Protein AF-A0A957Y5U3-F1 (afdb_monomer)

Foldseek 3Di:
DDPVVVVVVVVVCVVPVVVDDDDPDDDAAWDWDCAPNDTDTWGKDWAWDWDDDPDIDTDQWTWIKTDRPPPDPDRDVVVPIDTDTGDRDDD

Nearest PDB structures (foldseek):
  3n6x-assembly1_A  TM=9.784E-01  e=3.745E-07  Methylobacillus flagellatus KT
  8cpz-assembly1_E  TM=3.715E-01  e=4.468E+00  Photorhabdus luminescens
  6rw9-assembly1_A  TM=3.561E-01  e=4.468E+00  Morganella morganii subsp. morganii

Radius of gyration: 17.59 Å; Cα contacts (8 Å, |Δi|>4): 124; chains: 1; bounding box: 40×32×53 Å

Structure (mmCIF, N/CA/C/O backbone):
data_AF-A0A957Y5U3-F1
#
_entry.id   AF-A0A957Y5U3-F1
#
loop_
_atom_site.group_PDB
_atom_site.id
_atom_site.type_symbol
_atom_site.label_atom_id
_atom_site.label_alt_id
_atom_site.label_comp_id
_atom_site.label_asym_id
_atom_site.label_entity_id
_atom_site.label_seq_id
_atom_site.pdbx_PDB_ins_code
_atom_site.Cartn_x
_atom_site.Cartn_y
_atom_site.Cartn_z
_atom_site.occupancy
_atom_site.B_iso_or_equiv
_atom_site.auth_seq_id
_atom_site.auth_comp_id
_atom_site.auth_asym_id
_atom_site.auth_atom_id
_atom_site.pdbx_PDB_model_num
ATOM 1 N N . SER A 1 1 ? 13.700 -0.177 -14.262 1.00 81.44 1 SER A N 1
ATOM 2 C CA . SER A 1 1 ? 13.174 -0.263 -15.634 1.00 81.44 1 SER A CA 1
ATOM 3 C C . SER A 1 1 ? 14.290 -0.012 -16.631 1.00 81.44 1 SER A C 1
ATOM 5 O O . SER A 1 1 ? 15.210 0.743 -16.319 1.00 81.44 1 SER A O 1
ATOM 7 N N . THR A 1 2 ? 14.222 -0.622 -17.811 1.00 95.31 2 THR A N 1
ATOM 8 C CA . THR A 1 2 ? 15.177 -0.420 -18.915 1.00 95.31 2 THR A CA 1
ATOM 9 C C . THR A 1 2 ? 14.849 0.842 -19.729 1.00 95.31 2 THR A C 1
ATOM 11 O O . THR A 1 2 ? 13.852 1.526 -19.482 1.00 95.31 2 THR A O 1
ATOM 14 N N . ALA A 1 3 ? 15.705 1.213 -20.689 1.00 96.38 3 ALA A N 1
ATOM 15 C CA . ALA A 1 3 ? 15.409 2.298 -21.632 1.00 96.38 3 ALA A CA 1
ATOM 16 C C . ALA A 1 3 ? 14.211 1.967 -22.534 1.00 96.38 3 ALA A C 1
ATOM 18 O O . ALA A 1 3 ? 13.306 2.785 -22.657 1.00 96.38 3 ALA A O 1
ATOM 19 N N . GLU A 1 4 ? 14.169 0.746 -23.059 1.00 97.12 4 GLU A N 1
ATOM 20 C CA . GLU A 1 4 ? 13.083 0.247 -23.904 1.00 97.12 4 GLU A CA 1
ATOM 21 C C . GLU A 1 4 ? 11.732 0.243 -23.172 1.00 97.12 4 GLU A C 1
ATOM 23 O O . GLU A 1 4 ? 10.731 0.727 -23.694 1.00 97.12 4 GLU A O 1
ATOM 28 N N . GLU A 1 5 ? 11.700 -0.218 -21.915 1.00 96.56 5 GLU A N 1
ATOM 29 C CA . GLU A 1 5 ? 10.478 -0.204 -21.103 1.00 96.56 5 GLU A CA 1
ATOM 30 C C . GLU A 1 5 ? 9.936 1.212 -20.891 1.00 96.56 5 GLU A C 1
ATOM 32 O O . GLU A 1 5 ? 8.720 1.409 -20.888 1.00 96.56 5 GLU A O 1
ATOM 37 N N . ARG A 1 6 ? 10.832 2.192 -20.710 1.00 96.56 6 ARG A N 1
ATOM 38 C CA . ARG A 1 6 ? 10.456 3.600 -20.535 1.00 96.56 6 ARG A CA 1
ATOM 39 C C . ARG A 1 6 ? 9.892 4.189 -21.820 1.00 96.56 6 ARG A C 1
ATOM 41 O O . ARG A 1 6 ? 8.885 4.885 -21.743 1.00 96.56 6 ARG A O 1
ATOM 48 N N . GLU A 1 7 ? 10.494 3.895 -22.969 1.00 97.75 7 GLU A N 1
ATOM 49 C CA . GLU A 1 7 ? 10.014 4.416 -24.252 1.00 97.75 7 GLU A CA 1
ATOM 50 C C . GLU A 1 7 ? 8.654 3.823 -24.625 1.00 97.75 7 GLU A C 1
ATOM 52 O O . GLU A 1 7 ? 7.699 4.559 -24.869 1.00 97.75 7 GLU A O 1
ATOM 57 N N . ARG A 1 8 ? 8.493 2.505 -24.479 1.00 97.75 8 ARG A N 1
ATOM 58 C CA . ARG A 1 8 ? 7.190 1.851 -24.657 1.00 97.75 8 ARG A CA 1
ATOM 59 C C . ARG A 1 8 ? 6.116 2.431 -23.730 1.00 97.75 8 ARG A C 1
ATOM 61 O O . ARG A 1 8 ? 4.945 2.518 -24.095 1.00 97.75 8 ARG A O 1
ATOM 68 N N . PHE A 1 9 ? 6.473 2.804 -22.498 1.00 97.19 9 PHE A N 1
ATOM 69 C CA . PHE A 1 9 ? 5.513 3.418 -21.578 1.00 97.19 9 PHE A CA 1
ATOM 70 C C . PHE A 1 9 ? 5.224 4.886 -21.926 1.00 97.19 9 PHE A C 1
ATOM 72 O O . PHE A 1 9 ? 4.083 5.321 -21.771 1.00 97.19 9 PHE A O 1
ATOM 79 N N . ARG A 1 10 ? 6.209 5.629 -22.453 1.00 97.62 10 ARG A N 1
ATOM 80 C CA . ARG A 1 10 ? 6.016 6.983 -22.995 1.00 97.62 10 ARG A CA 1
ATOM 81 C C . ARG A 1 10 ? 4.972 6.970 -24.106 1.00 97.62 10 ARG A C 1
ATOM 83 O O . ARG A 1 10 ? 4.032 7.757 -24.032 1.00 97.62 10 ARG A O 1
ATOM 90 N N . GLU A 1 11 ? 5.092 6.071 -25.080 1.00 98.19 11 GLU A N 1
ATOM 91 C CA . GLU A 1 11 ? 4.128 5.950 -26.185 1.00 98.19 11 GLU A CA 1
ATOM 92 C C . GLU A 1 11 ? 2.696 5.746 -25.669 1.00 98.19 11 GLU A C 1
ATOM 94 O O . GLU A 1 11 ? 1.761 6.407 -26.120 1.00 98.19 11 GLU A O 1
ATOM 99 N N . ARG A 1 12 ? 2.524 4.898 -24.646 1.00 97.94 12 ARG A N 1
ATOM 100 C CA . ARG A 1 12 ? 1.218 4.6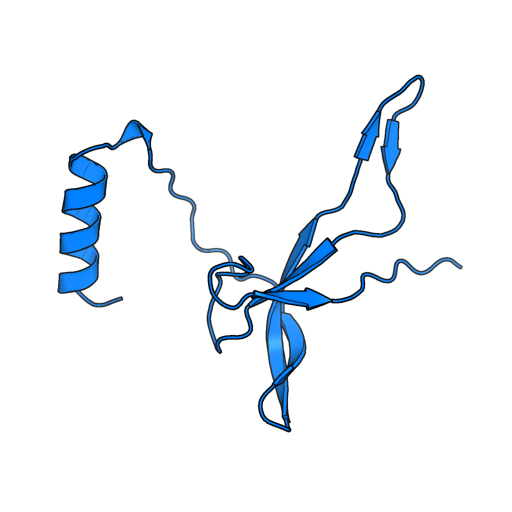58 -24.009 1.00 97.94 12 ARG A CA 1
ATOM 101 C C . ARG A 1 12 ? 0.653 5.896 -23.314 1.00 97.94 12 ARG A C 1
ATOM 103 O O . ARG A 1 12 ? -0.544 6.153 -23.433 1.00 97.94 12 ARG A O 1
ATOM 110 N N . ILE A 1 13 ? 1.495 6.657 -22.609 1.00 98.12 13 ILE A N 1
ATOM 111 C CA . ILE A 1 13 ? 1.084 7.924 -21.985 1.00 98.12 13 ILE A CA 1
ATOM 112 C C . ILE A 1 13 ? 0.648 8.913 -23.066 1.00 98.12 13 ILE A C 1
ATOM 114 O O . ILE A 1 13 ? -0.419 9.506 -22.946 1.00 98.12 13 ILE A O 1
ATOM 118 N N . MET A 1 14 ? 1.432 9.062 -24.136 1.00 98.06 14 MET A N 1
ATOM 119 C CA . MET A 1 14 ? 1.122 9.989 -25.229 1.00 98.06 14 MET A CA 1
ATOM 120 C C . MET A 1 14 ? -0.181 9.625 -25.951 1.00 98.06 14 MET A C 1
ATOM 122 O O . MET A 1 14 ? -0.928 10.520 -26.339 1.00 98.06 14 MET A O 1
ATOM 126 N N . ALA A 1 15 ? -0.484 8.331 -26.089 1.00 98.44 15 ALA A N 1
ATOM 127 C CA . ALA A 1 15 ? -1.709 7.861 -26.729 1.00 98.44 15 ALA A CA 1
ATOM 128 C C . ALA A 1 15 ? -2.989 8.184 -25.929 1.00 98.44 15 ALA A C 1
ATOM 130 O O . ALA A 1 15 ? -4.044 8.386 -26.529 1.00 98.44 15 ALA A O 1
ATOM 131 N N . ASN A 1 16 ? -2.932 8.234 -24.590 1.00 97.88 16 ASN A N 1
ATOM 132 C CA . ASN A 1 16 ? -4.088 8.584 -23.753 1.00 97.88 16 ASN A CA 1
ATOM 133 C C . ASN A 1 16 ? -3.675 9.263 -22.431 1.00 97.88 16 ASN A C 1
ATOM 135 O O . ASN A 1 16 ? -3.825 8.674 -21.357 1.00 97.88 16 ASN A O 1
ATOM 139 N N . PRO A 1 17 ? -3.178 10.511 -22.469 1.00 97.75 17 PRO A N 1
ATOM 140 C CA . PRO A 1 17 ? -2.517 11.135 -21.321 1.00 97.75 17 PRO A CA 1
ATOM 141 C C . PRO A 1 17 ? -3.452 11.360 -20.132 1.00 97.75 17 PRO A C 1
ATOM 143 O O . PRO A 1 17 ? -3.017 11.284 -18.987 1.00 97.75 17 PRO A O 1
ATOM 146 N N . ARG A 1 18 ? -4.752 11.571 -20.378 1.00 98.00 18 ARG A N 1
ATOM 147 C CA . ARG A 1 18 ? -5.753 11.773 -19.315 1.00 98.00 18 ARG A CA 1
ATOM 148 C C . ARG A 1 18 ? -5.973 10.537 -18.442 1.00 98.00 18 ARG A C 1
ATOM 150 O O . ARG A 1 18 ? -6.511 10.669 -17.3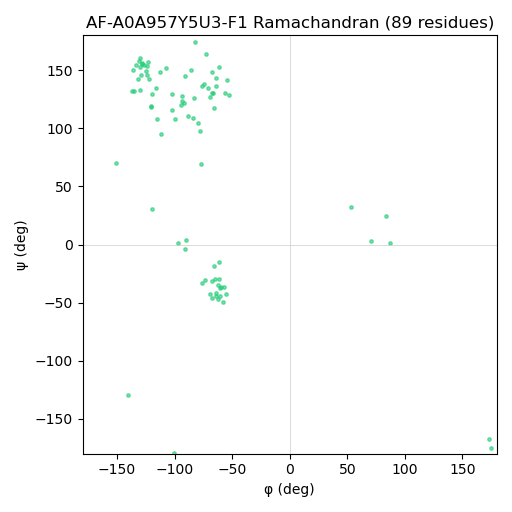49 1.00 98.00 18 ARG A O 1
ATOM 157 N N . ASN A 1 19 ? -5.570 9.357 -18.908 1.00 97.56 19 ASN A N 1
ATOM 158 C CA . ASN A 1 19 ? -5.718 8.104 -18.173 1.00 97.56 19 ASN A CA 1
ATOM 159 C C . ASN A 1 19 ? -4.511 7.779 -17.273 1.00 97.56 19 ASN A C 1
ATOM 161 O O . ASN A 1 19 ? -4.459 6.706 -16.673 1.00 97.56 19 ASN A O 1
ATOM 165 N N . TYR A 1 20 ? -3.522 8.673 -17.199 1.00 97.38 20 TYR A N 1
ATOM 166 C CA . TYR A 1 20 ? -2.309 8.473 -16.417 1.00 97.38 20 TYR A CA 1
ATOM 167 C C . TYR A 1 20 ? -2.124 9.590 -15.396 1.00 97.38 20 TYR A C 1
ATOM 169 O O . TYR A 1 20 ? -2.361 10.764 -15.667 1.00 97.38 20 TYR A O 1
ATOM 177 N N . ILE A 1 21 ? -1.634 9.204 -14.222 1.00 97.00 21 ILE A N 1
ATOM 178 C CA . ILE A 1 21 ? -1.126 10.111 -13.197 1.00 97.00 21 ILE A CA 1
ATOM 179 C C . ILE A 1 21 ? 0.289 9.677 -12.821 1.00 97.00 21 ILE A C 1
ATOM 181 O O . ILE A 1 21 ? 0.647 8.506 -12.964 1.00 97.00 21 ILE A O 1
ATOM 185 N N . ALA A 1 22 ? 1.090 10.617 -12.332 1.00 95.38 22 ALA A N 1
ATOM 186 C CA . ALA A 1 22 ? 2.425 10.347 -11.826 1.00 95.38 22 ALA A CA 1
ATOM 187 C C . ALA A 1 22 ? 2.588 10.968 -10.441 1.00 95.38 22 ALA A C 1
ATOM 189 O O . ALA A 1 22 ? 2.046 12.034 -10.150 1.00 95.38 22 ALA A O 1
ATOM 190 N N . GLN A 1 23 ? 3.352 10.289 -9.597 1.00 95.38 23 GLN A N 1
ATOM 191 C CA . GLN A 1 23 ? 3.759 10.760 -8.281 1.00 95.38 23 GLN A CA 1
ATOM 192 C C . GLN A 1 23 ? 5.246 10.437 -8.106 1.00 95.38 23 GLN A C 1
ATOM 194 O O . GLN A 1 23 ? 5.720 9.456 -8.691 1.00 95.38 23 GLN A O 1
ATOM 199 N N . PRO A 1 24 ? 5.999 11.234 -7.328 1.00 94.31 24 PRO A N 1
ATOM 200 C CA . PRO A 1 24 ? 7.349 10.860 -6.935 1.00 94.31 24 PRO A CA 1
ATOM 201 C C . PRO A 1 24 ? 7.350 9.485 -6.266 1.00 94.31 24 PRO A C 1
ATOM 203 O O . PRO A 1 24 ? 6.445 9.160 -5.497 1.00 94.31 24 PRO A O 1
ATOM 206 N N . THR A 1 25 ? 8.373 8.680 -6.540 1.00 91.81 25 THR A N 1
ATOM 207 C CA . THR A 1 25 ? 8.506 7.377 -5.890 1.00 91.81 25 THR A CA 1
ATOM 208 C C . THR A 1 25 ? 8.754 7.576 -4.400 1.00 91.81 25 THR A C 1
ATOM 210 O O . THR A 1 25 ? 9.777 8.134 -4.005 1.00 91.81 25 THR A O 1
ATOM 213 N N . LEU A 1 26 ? 7.828 7.097 -3.576 1.00 89.31 26 LEU A N 1
ATOM 214 C CA . LEU A 1 26 ? 7.974 7.075 -2.127 1.00 89.31 26 LEU A CA 1
ATOM 215 C C . LEU A 1 26 ? 8.610 5.756 -1.687 1.00 89.31 26 LEU A C 1
ATOM 217 O O . LEU A 1 26 ? 8.330 4.695 -2.247 1.00 89.31 26 LEU A O 1
ATOM 221 N N . GLN A 1 27 ? 9.438 5.816 -0.647 1.00 86.88 27 GLN A N 1
ATOM 222 C CA . GLN A 1 27 ? 9.875 4.614 0.052 1.00 86.88 27 GLN A CA 1
ATOM 223 C C . GLN A 1 27 ? 8.746 4.159 0.978 1.00 86.88 27 GLN A C 1
ATOM 225 O O . GLN A 1 27 ? 8.564 4.707 2.063 1.00 86.88 27 GLN A O 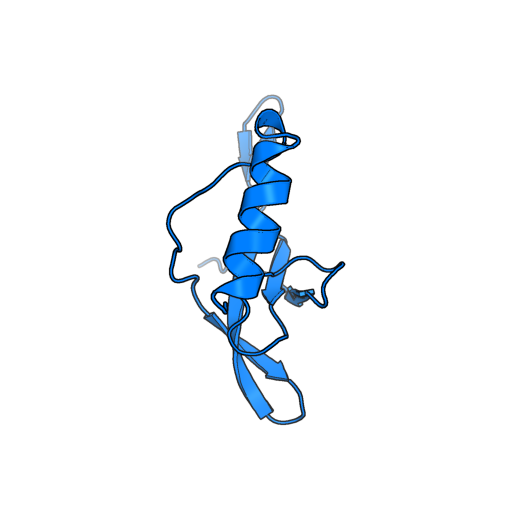1
ATOM 230 N N . LEU A 1 28 ? 7.953 3.186 0.526 1.00 89.56 28 LEU A N 1
ATOM 231 C CA . LEU A 1 28 ? 6.898 2.604 1.353 1.00 89.56 28 LEU A CA 1
ATOM 232 C C . LEU A 1 28 ? 7.507 1.886 2.559 1.00 89.56 28 LEU A C 1
ATOM 234 O O . LEU A 1 28 ? 8.541 1.223 2.437 1.00 89.56 28 LEU A O 1
ATOM 238 N N . SER A 1 29 ? 6.840 1.968 3.709 1.00 94.38 29 SER A N 1
ATOM 239 C CA . SER A 1 29 ? 7.222 1.184 4.880 1.00 94.38 29 SER A CA 1
ATOM 240 C C . SER A 1 29 ? 7.122 -0.316 4.584 1.00 94.38 29 SER A C 1
ATOM 242 O O . SER A 1 29 ? 6.352 -0.765 3.728 1.00 94.38 29 SER A O 1
ATOM 244 N N . CYS A 1 30 ? 7.936 -1.099 5.289 1.00 94.81 30 CYS A N 1
ATOM 245 C CA . CYS A 1 30 ? 7.942 -2.550 5.180 1.00 94.81 30 CYS A CA 1
ATOM 246 C C . CYS A 1 30 ? 7.451 -3.200 6.470 1.00 94.81 30 CYS A C 1
ATOM 248 O O . CYS A 1 30 ? 7.725 -2.703 7.560 1.00 94.81 30 CYS A O 1
ATOM 250 N N . ALA A 1 31 ? 6.813 -4.362 6.339 1.00 95.31 31 ALA A N 1
ATOM 251 C CA . ALA A 1 31 ? 6.490 -5.242 7.456 1.00 95.31 31 ALA A CA 1
ATOM 252 C C . ALA A 1 31 ? 7.061 -6.656 7.222 1.00 95.31 31 ALA A C 1
ATOM 254 O O . ALA A 1 31 ? 7.146 -7.096 6.064 1.00 95.31 31 ALA A O 1
ATOM 255 N N . PRO A 1 32 ? 7.425 -7.397 8.289 1.00 95.62 32 PRO A N 1
ATOM 256 C CA . PRO A 1 32 ? 7.862 -8.785 8.177 1.00 95.62 32 PRO A CA 1
ATOM 257 C C . PRO A 1 32 ? 6.810 -9.652 7.481 1.00 95.62 32 PRO A C 1
ATOM 259 O O . P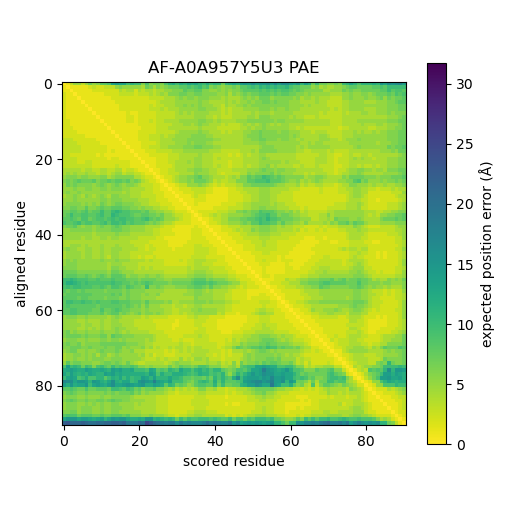RO A 1 32 ? 5.622 -9.632 7.821 1.00 95.62 32 PRO A O 1
ATOM 262 N N . SER A 1 33 ? 7.236 -10.419 6.485 1.00 93.75 33 SER A N 1
ATOM 263 C CA . SER A 1 33 ? 6.373 -11.300 5.703 1.00 93.75 33 SER A CA 1
ATOM 264 C C . SER A 1 33 ? 7.041 -12.649 5.515 1.00 93.75 33 SER A C 1
ATOM 266 O O . SER A 1 33 ? 8.211 -12.715 5.153 1.00 93.75 33 SER A O 1
ATOM 268 N N . PHE A 1 34 ? 6.287 -13.714 5.767 1.00 92.25 34 PHE A N 1
ATOM 269 C CA . PHE A 1 34 ? 6.738 -15.076 5.532 1.00 92.25 34 PHE A CA 1
ATOM 270 C C . PHE A 1 34 ? 6.497 -15.429 4.063 1.00 92.25 34 PHE A C 1
ATOM 272 O O . PHE A 1 34 ? 5.349 -15.531 3.629 1.00 92.25 34 PHE A O 1
ATOM 279 N N . VAL A 1 35 ? 7.573 -15.533 3.289 1.00 88.38 35 VAL A N 1
ATOM 280 C CA . VAL A 1 35 ? 7.543 -15.777 1.841 1.00 88.38 35 VAL A CA 1
ATOM 281 C C . VAL A 1 35 ? 8.619 -16.812 1.540 1.00 88.38 35 VAL A C 1
ATOM 283 O O . VAL A 1 35 ? 9.728 -16.691 2.041 1.00 88.38 35 VAL A O 1
ATOM 286 N N . GLU A 1 36 ? 8.290 -17.847 0.763 1.00 87.50 36 GLU A N 1
ATOM 287 C CA . GLU A 1 36 ? 9.261 -18.869 0.324 1.00 87.50 36 GLU A CA 1
ATOM 288 C C . GLU A 1 36 ? 10.066 -19.531 1.469 1.00 87.50 36 GLU A C 1
ATOM 290 O O . GLU A 1 36 ? 11.210 -19.939 1.295 1.00 87.50 36 GLU A O 1
ATOM 295 N N . GLY A 1 37 ? 9.460 -19.672 2.653 1.00 92.12 37 GLY A N 1
ATOM 296 C CA . GLY A 1 37 ? 10.069 -20.370 3.792 1.00 92.12 37 GLY A CA 1
ATOM 297 C C . GLY A 1 37 ? 10.954 -19.506 4.694 1.00 92.12 37 GLY A C 1
ATOM 298 O O . GLY A 1 37 ? 11.479 -20.015 5.683 1.00 92.12 37 GLY A O 1
ATOM 299 N N . TYR A 1 38 ? 11.094 -18.211 4.413 1.00 94.31 38 TYR A N 1
ATOM 300 C CA . TYR A 1 38 ? 11.870 -17.277 5.228 1.00 94.31 38 TYR A CA 1
ATOM 301 C C . TYR A 1 38 ? 11.069 -16.007 5.552 1.00 94.31 38 TYR A C 1
ATOM 303 O O . TYR A 1 38 ? 10.066 -15.682 4.912 1.00 94.31 38 TYR A O 1
ATOM 311 N N . ILE A 1 39 ? 11.501 -15.280 6.586 1.00 95.19 39 ILE A N 1
ATOM 312 C CA . ILE A 1 39 ? 10.930 -13.977 6.940 1.00 95.19 39 ILE A CA 1
ATOM 313 C C . ILE A 1 39 ? 11.730 -12.890 6.230 1.00 95.19 39 ILE A C 1
ATOM 315 O O . ILE A 1 39 ? 12.927 -12.742 6.461 1.00 95.19 39 ILE A O 1
ATOM 319 N N . GLU A 1 40 ? 11.055 -12.090 5.411 1.00 94.69 40 GLU A N 1
ATOM 320 C CA . GLU A 1 40 ? 11.652 -10.938 4.744 1.00 94.69 40 GLU A CA 1
ATOM 321 C C . GLU A 1 40 ? 10.775 -9.687 4.853 1.00 94.69 40 GLU A C 1
ATOM 323 O O . GLU A 1 40 ? 9.550 -9.747 4.980 1.00 94.69 40 GLU A O 1
ATOM 328 N N . ALA A 1 41 ? 11.417 -8.522 4.758 1.00 94.69 41 ALA A N 1
ATOM 329 C CA . ALA A 1 41 ? 10.728 -7.247 4.647 1.00 94.69 41 ALA A CA 1
ATOM 330 C C . ALA A 1 41 ? 9.996 -7.147 3.295 1.00 94.69 41 ALA A C 1
ATOM 332 O O . ALA A 1 41 ? 10.579 -7.388 2.228 1.00 94.69 41 ALA A O 1
ATOM 333 N N . ARG A 1 42 ? 8.714 -6.778 3.337 1.00 94.12 42 ARG A N 1
ATOM 334 C CA . ARG A 1 42 ? 7.898 -6.480 2.151 1.00 94.12 42 ARG A CA 1
ATOM 335 C C . ARG A 1 42 ? 7.151 -5.173 2.341 1.00 94.12 42 ARG A C 1
ATOM 337 O O . ARG A 1 42 ? 6.689 -4.897 3.448 1.00 94.12 42 ARG A O 1
ATOM 344 N N . HIS A 1 43 ? 7.031 -4.400 1.264 1.00 94.56 43 HIS A N 1
ATOM 345 C CA . HIS A 1 43 ? 6.290 -3.146 1.278 1.00 94.56 43 HIS A CA 1
ATOM 346 C C . HIS A 1 43 ? 4.813 -3.408 1.557 1.00 94.56 43 HIS A C 1
ATOM 348 O O . HIS A 1 43 ? 4.218 -4.336 0.994 1.00 94.56 43 HIS A O 1
ATOM 354 N N . VAL A 1 44 ? 4.241 -2.582 2.427 1.00 94.69 44 VAL A N 1
ATOM 355 C CA . VAL A 1 44 ? 2.830 -2.649 2.800 1.00 94.69 44 VAL A CA 1
ATOM 356 C C . VAL A 1 44 ? 2.140 -1.320 2.554 1.00 94.69 44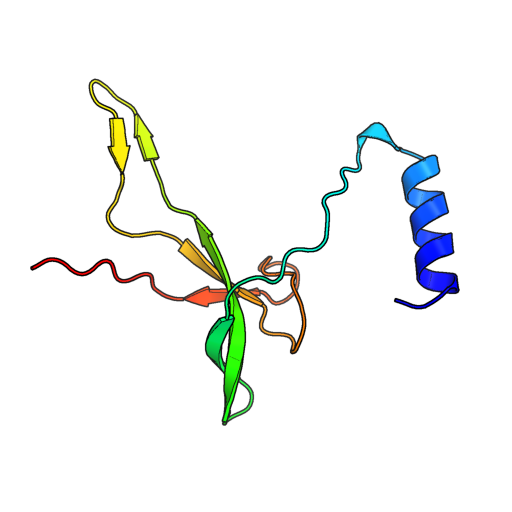 VAL A C 1
ATOM 358 O O . VAL A 1 44 ? 2.768 -0.262 2.589 1.00 94.69 44 VAL A O 1
ATOM 361 N N . ASP A 1 45 ? 0.833 -1.380 2.335 1.00 94.56 45 ASP A N 1
ATOM 362 C CA . ASP A 1 45 ? -0.031 -0.215 2.460 1.00 94.56 45 ASP A CA 1
ATOM 363 C C . ASP A 1 45 ? -1.221 -0.525 3.369 1.00 94.56 45 ASP A C 1
ATOM 365 O O . ASP A 1 45 ? -1.577 -1.688 3.580 1.00 94.56 45 ASP A O 1
ATOM 369 N N . LEU A 1 46 ? -1.800 0.523 3.950 1.00 95.12 46 LEU A N 1
ATOM 370 C CA . LEU A 1 46 ? -2.928 0.422 4.864 1.00 95.12 46 LEU A CA 1
ATOM 371 C C . LEU A 1 46 ? -4.115 1.184 4.290 1.00 95.12 46 LEU A C 1
ATOM 373 O O . LEU A 1 46 ? -4.008 2.361 3.941 1.00 95.12 46 LEU A O 1
ATOM 377 N N . ARG A 1 47 ? -5.265 0.516 4.239 1.00 95.94 47 ARG A N 1
ATOM 378 C CA . ARG A 1 47 ? -6.548 1.127 3.910 1.00 95.94 47 ARG A CA 1
ATOM 379 C C . ARG A 1 47 ? -7.450 1.127 5.149 1.00 95.94 47 ARG A C 1
ATOM 381 O O . ARG A 1 47 ? -8.106 0.114 5.398 1.00 95.94 47 ARG A O 1
ATOM 388 N N . PRO A 1 48 ? -7.494 2.225 5.922 1.00 95.94 48 PRO A N 1
ATOM 389 C CA . PRO A 1 48 ? -8.500 2.392 6.961 1.00 95.94 48 PRO A CA 1
ATOM 390 C C . PRO A 1 48 ? -9.874 2.674 6.339 1.00 95.94 48 PRO A C 1
ATOM 392 O O . PRO A 1 48 ? -9.983 3.059 5.169 1.00 95.94 48 PRO A O 1
ATOM 395 N N . PHE A 1 49 ? -10.924 2.512 7.140 1.00 96.31 49 PHE A N 1
ATOM 396 C CA . PHE A 1 49 ? -12.299 2.793 6.735 1.00 96.31 49 PHE A CA 1
ATOM 397 C C . PHE A 1 49 ? -12.900 3.854 7.651 1.00 96.31 49 PHE A C 1
ATOM 399 O O . PHE A 1 49 ? -13.016 3.661 8.862 1.00 96.31 49 PHE A O 1
ATOM 406 N N . ILE A 1 50 ? -13.268 4.980 7.045 1.00 96.94 50 ILE A N 1
ATOM 407 C CA . ILE A 1 50 ? -13.981 6.070 7.704 1.00 96.94 50 ILE A CA 1
ATOM 408 C C . ILE A 1 50 ? -15.475 5.852 7.458 1.00 96.94 50 ILE A C 1
ATOM 410 O O . ILE A 1 50 ? -15.891 5.667 6.313 1.00 96.94 5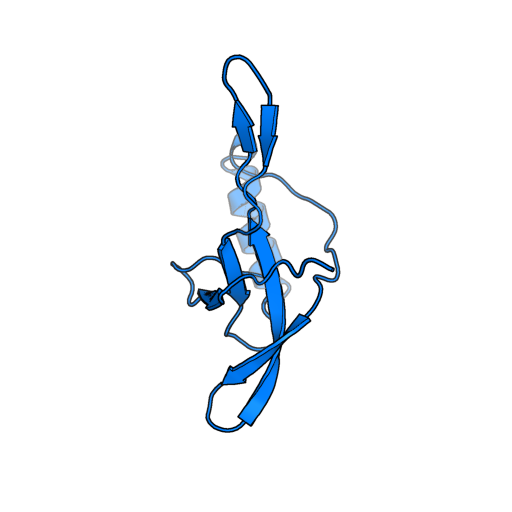0 ILE A O 1
ATOM 414 N N . LEU A 1 51 ? -16.267 5.866 8.526 1.00 97.50 51 LEU A N 1
ATOM 415 C CA . LEU A 1 51 ? -17.723 5.794 8.483 1.00 97.50 51 LEU A CA 1
ATOM 416 C C . LEU A 1 51 ? -18.285 7.196 8.716 1.00 97.50 51 LEU A C 1
ATOM 418 O O . LEU A 1 51 ? -17.907 7.875 9.670 1.00 97.50 51 LEU A O 1
ATOM 422 N N . GLN A 1 52 ? -19.186 7.631 7.840 1.00 97.69 52 GLN A N 1
ATOM 423 C CA . GLN A 1 52 ? -19.819 8.942 7.929 1.00 97.69 52 GLN A CA 1
ATOM 424 C C . GLN A 1 52 ? -21.336 8.777 8.040 1.00 97.69 52 GLN A C 1
ATOM 426 O O . GLN A 1 52 ? -21.976 8.226 7.145 1.00 97.69 52 GLN A O 1
ATOM 431 N N . GLY A 1 53 ? -21.898 9.267 9.143 1.00 95.88 53 GLY A N 1
ATOM 432 C CA . GLY A 1 53 ? -23.337 9.349 9.392 1.00 95.88 53 GLY A CA 1
ATOM 433 C C . GLY A 1 53 ? -23.671 10.659 10.102 1.00 95.88 53 GLY A C 1
ATOM 434 O O . GLY A 1 53 ? -23.217 11.719 9.683 1.00 95.88 53 GLY A O 1
ATOM 435 N N . GLN A 1 54 ? -24.418 10.598 11.207 1.00 97.31 54 GLN A N 1
ATOM 436 C CA . GLN A 1 54 ? -24.585 11.762 12.095 1.00 97.31 54 GLN A CA 1
ATOM 437 C C . GLN A 1 54 ? -23.251 12.232 12.692 1.00 97.31 54 GLN A C 1
ATOM 439 O O . GLN A 1 54 ? -23.068 13.416 12.962 1.00 97.31 54 GLN A O 1
ATOM 444 N N . THR A 1 55 ? -22.314 11.303 12.874 1.00 97.06 55 THR A N 1
ATOM 445 C CA . THR A 1 55 ? -20.938 11.562 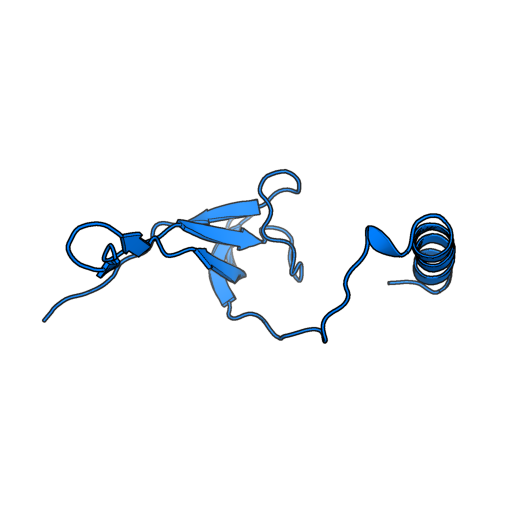13.290 1.00 97.06 55 THR A CA 1
ATOM 446 C C . THR A 1 55 ? -19.968 10.875 12.329 1.00 97.06 55 THR A C 1
ATOM 448 O O . THR A 1 55 ? -20.320 9.905 11.650 1.00 97.06 55 THR A O 1
ATOM 451 N N . THR A 1 56 ? -18.744 11.398 12.256 1.00 97.69 56 THR A N 1
ATOM 452 C CA . THR A 1 56 ? -17.634 10.777 11.524 1.00 97.69 56 THR A CA 1
ATOM 453 C C . THR A 1 56 ? -16.827 9.927 12.493 1.00 97.69 56 THR A C 1
ATOM 455 O O . THR A 1 56 ? -16.333 10.441 13.497 1.00 97.69 56 THR A O 1
ATOM 458 N N . THR A 1 57 ? -16.671 8.642 12.194 1.00 96.81 57 THR A N 1
ATOM 459 C CA . THR A 1 57 ? -15.891 7.706 13.010 1.00 96.81 57 THR A CA 1
ATOM 460 C C . THR A 1 57 ? -14.925 6.908 12.143 1.00 96.81 57 THR A C 1
ATOM 462 O O . THR A 1 57 ? -15.098 6.782 10.930 1.00 96.81 57 THR A O 1
ATOM 465 N N . ILE A 1 58 ? -13.871 6.381 12.760 1.00 95.69 58 ILE A N 1
ATOM 466 C CA . ILE A 1 58 ? -12.914 5.486 12.112 1.00 95.69 58 ILE A CA 1
ATOM 467 C C . ILE A 1 58 ? -12.983 4.123 12.790 1.00 95.69 58 ILE A C 1
ATOM 469 O O . ILE A 1 58 ? -13.035 4.033 14.017 1.00 95.69 58 ILE A O 1
ATOM 473 N N . VAL A 1 59 ? -13.010 3.062 11.988 1.00 93.50 59 VAL A N 1
ATOM 474 C CA . VAL A 1 59 ? -12.931 1.697 12.515 1.00 93.50 59 VAL A CA 1
ATOM 475 C C . VAL A 1 59 ? -11.506 1.463 13.024 1.00 93.50 59 VAL A C 1
ATOM 477 O O . VAL A 1 59 ? -10.561 1.796 12.304 1.00 93.50 59 VAL A O 1
ATOM 480 N N . PRO A 1 60 ? -11.313 0.882 14.219 1.00 93.69 60 PRO A N 1
ATOM 481 C CA . PRO A 1 60 ? -9.986 0.571 14.740 1.00 93.69 60 PRO A CA 1
ATOM 482 C C . PRO A 1 60 ? -9.399 -0.674 14.079 1.00 93.69 60 PRO A C 1
ATOM 484 O O . PRO A 1 60 ? -9.284 -1.746 14.664 1.00 93.69 60 PRO A O 1
ATOM 487 N N . GLY A 1 61 ? -9.069 -0.516 12.806 1.00 94.00 61 GLY A N 1
ATOM 488 C CA . GLY A 1 61 ? -8.558 -1.557 11.940 1.00 94.00 61 GLY A CA 1
ATOM 489 C C . GLY A 1 61 ? -8.461 -1.054 10.507 1.00 94.00 61 GLY A C 1
ATOM 490 O O . GLY A 1 61 ? -8.567 0.141 10.214 1.00 94.00 61 GLY A O 1
ATOM 491 N N . GLY A 1 62 ? -8.265 -1.983 9.586 1.00 93.62 62 GLY A N 1
ATOM 492 C CA . GLY A 1 62 ? -8.184 -1.670 8.173 1.00 93.62 62 GLY A CA 1
ATOM 493 C C . GLY A 1 62 ? -7.834 -2.895 7.354 1.00 93.62 62 GLY A C 1
ATOM 494 O O . GLY A 1 62 ? -7.741 -4.008 7.861 1.00 93.62 62 GLY A O 1
ATOM 495 N N . LEU A 1 63 ? -7.649 -2.668 6.061 1.00 94.69 63 LEU A N 1
ATOM 496 C CA . LEU A 1 63 ? -7.073 -3.656 5.167 1.00 94.69 63 LEU A CA 1
ATOM 497 C C . LEU A 1 63 ? -5.598 -3.312 4.958 1.00 94.69 63 LEU A C 1
ATOM 499 O O . LEU A 1 63 ? -5.288 -2.358 4.239 1.00 94.69 63 LEU A O 1
ATOM 503 N N . THR A 1 64 ? -4.695 -4.099 5.543 1.00 95.38 64 THR A N 1
ATOM 504 C CA . THR A 1 64 ? -3.276 -4.056 5.176 1.00 95.38 64 THR A CA 1
ATOM 505 C C . THR A 1 64 ? -3.051 -4.923 3.940 1.00 95.38 64 THR A C 1
ATOM 507 O O . THR A 1 64 ? -3.377 -6.113 3.946 1.00 95.38 64 THR A O 1
ATOM 510 N N . ARG A 1 65 ? -2.451 -4.366 2.885 1.00 94.88 65 ARG A N 1
ATOM 511 C CA . ARG A 1 65 ? -1.993 -5.134 1.713 1.00 94.88 65 ARG A CA 1
ATOM 512 C C . ARG A 1 65 ? -0.478 -5.232 1.703 1.00 94.88 65 ARG A C 1
ATOM 514 O O . ARG A 1 65 ? 0.210 -4.356 2.219 1.00 94.88 65 ARG A O 1
ATOM 521 N N . VAL A 1 66 ? 0.044 -6.298 1.104 1.00 94.19 66 VAL A N 1
ATOM 522 C CA . VAL A 1 66 ? 1.482 -6.573 1.027 1.00 94.19 66 VAL A CA 1
ATOM 523 C C . VAL A 1 66 ? 1.905 -6.886 -0.404 1.00 94.19 66 VAL A C 1
ATOM 525 O O . VAL A 1 66 ? 1.279 -7.695 -1.089 1.00 94.19 66 VAL A O 1
ATOM 528 N N . ALA A 1 67 ? 2.993 -6.270 -0.857 1.00 92.56 67 ALA A N 1
ATOM 529 C CA . ALA A 1 67 ? 3.631 -6.603 -2.123 1.00 92.56 67 ALA A CA 1
ATOM 530 C C . ALA A 1 67 ? 4.496 -7.859 -1.933 1.00 92.56 67 ALA A C 1
ATOM 532 O O . ALA A 1 67 ? 5.561 -7.780 -1.328 1.00 92.56 67 ALA A O 1
ATOM 533 N N . LEU A 1 68 ? 4.057 -9.030 -2.410 1.00 87.69 68 LEU A N 1
ATOM 534 C CA . LEU A 1 68 ? 4.765 -10.294 -2.137 1.00 87.69 68 LEU A CA 1
ATOM 535 C C . LEU A 1 68 ? 6.066 -10.442 -2.937 1.00 87.69 68 LEU A C 1
ATOM 537 O O . LEU A 1 68 ? 7.033 -11.034 -2.450 1.00 87.69 68 LEU A O 1
ATOM 541 N N . ARG A 1 69 ? 6.124 -9.854 -4.139 1.00 88.00 69 ARG A N 1
ATOM 542 C CA . ARG A 1 69 ? 7.339 -9.827 -4.960 1.00 88.00 69 ARG A CA 1
ATOM 543 C C . ARG A 1 69 ? 8.395 -8.929 -4.313 1.00 88.00 69 ARG A C 1
ATOM 545 O O . ARG A 1 69 ? 8.147 -7.751 -4.055 1.00 88.00 69 ARG A O 1
ATOM 552 N N . ARG A 1 70 ? 9.599 -9.468 -4.116 1.00 87.06 70 ARG A N 1
ATOM 553 C CA . ARG A 1 70 ? 10.742 -8.742 -3.544 1.00 87.06 70 ARG A CA 1
ATOM 554 C C . ARG A 1 70 ? 11.004 -7.428 -4.294 1.00 87.06 70 ARG A C 1
ATOM 556 O O . ARG A 1 70 ? 11.096 -7.420 -5.520 1.00 87.06 70 ARG A O 1
ATOM 563 N N . GLY A 1 71 ? 11.104 -6.328 -3.546 1.00 85.12 71 GLY A N 1
ATOM 564 C CA . GLY A 1 71 ? 11.359 -4.980 -4.075 1.00 85.12 71 GLY A CA 1
ATOM 565 C C . GLY A 1 71 ? 10.201 -4.344 -4.855 1.00 85.12 71 GLY A C 1
ATOM 566 O O . GLY A 1 71 ? 10.358 -3.244 -5.378 1.00 85.12 71 GLY A O 1
ATOM 567 N N . SER A 1 72 ? 9.045 -5.008 -4.958 1.00 86.56 72 SER A N 1
ATOM 568 C CA . SER A 1 72 ? 7.865 -4.437 -5.608 1.00 86.56 72 SER A CA 1
ATOM 569 C C . SER A 1 72 ? 7.186 -3.410 -4.705 1.00 86.56 72 SER A C 1
ATOM 571 O O . SER A 1 72 ? 6.966 -3.668 -3.525 1.00 86.56 72 SER A O 1
ATOM 573 N N . LEU A 1 73 ? 6.785 -2.278 -5.284 1.00 87.00 73 LEU A N 1
ATOM 574 C CA . LEU A 1 73 ? 5.899 -1.294 -4.646 1.00 87.00 73 LEU A CA 1
ATOM 575 C C . LEU A 1 73 ? 4.417 -1.562 -4.956 1.00 87.00 73 LEU A C 1
ATOM 577 O O . LEU A 1 73 ? 3.535 -0.863 -4.464 1.00 87.00 73 LEU A O 1
ATOM 581 N N . VAL A 1 74 ? 4.125 -2.560 -5.795 1.00 85.56 74 VAL A N 1
ATOM 582 C CA . VAL A 1 74 ? 2.760 -2.891 -6.203 1.00 85.56 74 VAL A CA 1
ATOM 583 C C . VAL A 1 74 ? 2.148 -3.874 -5.213 1.00 85.56 74 VAL A C 1
ATOM 585 O O . VAL A 1 74 ? 2.523 -5.045 -5.180 1.00 85.56 74 VAL A O 1
ATOM 588 N N . VAL A 1 75 ? 1.172 -3.395 -4.441 1.00 83.69 75 VAL A N 1
ATOM 589 C CA . VAL A 1 75 ? 0.426 -4.187 -3.445 1.00 83.69 75 VAL A CA 1
ATOM 590 C C . VAL A 1 75 ? -0.920 -4.726 -3.960 1.00 83.69 75 VAL A C 1
ATOM 592 O O . VAL A 1 75 ? -1.689 -5.322 -3.210 1.00 83.69 75 VAL A O 1
ATOM 595 N N . ASN A 1 76 ? -1.270 -4.457 -5.221 1.00 83.06 76 ASN A N 1
ATOM 596 C CA . ASN A 1 76 ? -2.564 -4.841 -5.783 1.00 83.06 76 ASN A CA 1
ATOM 597 C C . ASN A 1 76 ? -2.680 -6.374 -5.884 1.00 83.06 76 ASN A C 1
ATOM 599 O O . ASN A 1 76 ? -1.797 -7.030 -6.438 1.00 83.06 76 ASN A O 1
ATOM 603 N N . SER A 1 77 ? -3.786 -6.940 -5.392 1.00 66.62 77 SER A N 1
ATOM 604 C CA . SER A 1 77 ? -4.033 -8.388 -5.365 1.00 66.62 77 SER A CA 1
ATOM 605 C C . SER A 1 77 ? -4.020 -9.023 -6.756 1.00 66.62 77 SER A C 1
ATOM 607 O O . SER A 1 77 ? -3.463 -10.103 -6.933 1.00 66.62 77 SER A O 1
ATOM 609 N N . SER A 1 78 ? -4.523 -8.312 -7.769 1.00 72.44 78 SER A N 1
ATOM 610 C CA . SER A 1 78 ? -4.489 -8.755 -9.175 1.00 72.44 78 SER A CA 1
ATOM 611 C C . SER A 1 78 ? -3.076 -8.959 -9.741 1.00 72.44 78 SER A C 1
ATOM 613 O O . SER A 1 78 ? -2.920 -9.597 -10.778 1.00 72.44 78 SER A O 1
ATOM 615 N N . GLN A 1 79 ? -2.041 -8.442 -9.070 1.00 69.12 79 GLN A N 1
ATOM 616 C CA . GLN A 1 79 ? -0.636 -8.572 -9.467 1.00 69.12 79 GLN A CA 1
ATOM 617 C C . GLN A 1 79 ? 0.205 -9.284 -8.396 1.00 69.12 79 GLN A C 1
ATOM 619 O O . GLN A 1 79 ? 1.399 -9.018 -8.256 1.00 69.12 79 GLN A O 1
ATOM 624 N N . GLY A 1 80 ? -0.416 -10.196 -7.639 1.00 65.88 80 GLY A N 1
ATOM 625 C CA . GLY A 1 80 ? 0.274 -10.999 -6.625 1.00 65.88 80 GLY A CA 1
ATOM 626 C C . GLY A 1 80 ? 0.440 -10.289 -5.281 1.00 65.88 80 GLY A C 1
ATOM 627 O O . GLY A 1 80 ? 1.360 -10.602 -4.528 1.00 65.88 80 GLY A O 1
ATOM 628 N N . GLY A 1 81 ? -0.419 -9.312 -4.981 1.00 77.62 81 GLY A N 1
ATOM 629 C CA . GLY A 1 81 ? -0.527 -8.723 -3.650 1.00 77.62 81 GLY A CA 1
ATOM 630 C C . GLY A 1 81 ? -1.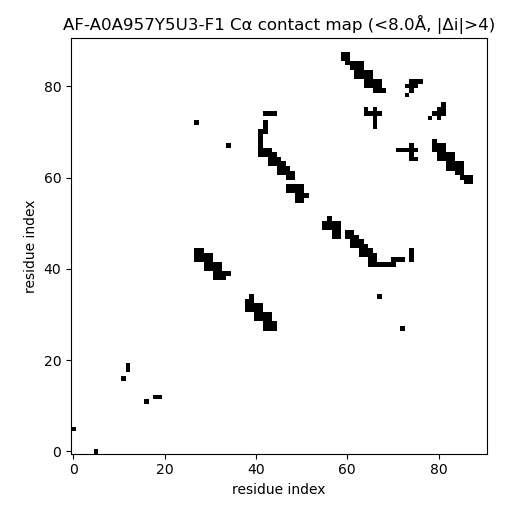241 -9.657 -2.670 1.00 77.62 81 GLY A C 1
ATOM 631 O O . GLY A 1 81 ? -2.244 -10.280 -3.017 1.00 77.62 81 GLY A O 1
ATOM 632 N N . GLY A 1 82 ? -0.735 -9.743 -1.443 1.00 89.00 82 GLY A N 1
ATOM 633 C CA . GLY A 1 82 ? -1.401 -10.418 -0.328 1.00 89.00 82 GLY A CA 1
ATOM 634 C C . GLY A 1 82 ? -2.095 -9.425 0.605 1.00 89.00 82 GLY A C 1
ATOM 635 O O . GLY A 1 82 ? -2.006 -8.210 0.418 1.00 89.00 82 GLY A O 1
ATOM 636 N N . SER A 1 83 ? -2.726 -9.936 1.659 1.00 92.69 83 SER A N 1
ATOM 637 C CA . SER A 1 83 ? -3.254 -9.130 2.764 1.00 92.69 83 SER A CA 1
ATOM 638 C C . SER A 1 83 ? -2.680 -9.575 4.106 1.00 92.69 83 SER A C 1
ATOM 640 O O . SER A 1 83 ? -2.225 -10.709 4.263 1.00 92.69 83 SER A O 1
ATOM 642 N N . LYS A 1 84 ? -2.705 -8.667 5.077 1.00 93.69 84 LYS A N 1
ATOM 643 C CA . LYS A 1 84 ? -2.382 -8.925 6.480 1.00 93.69 84 LYS A CA 1
ATOM 644 C C . LYS A 1 84 ? -3.495 -8.363 7.351 1.00 93.69 84 LYS A C 1
ATOM 646 O O . LYS A 1 84 ? -4.156 -7.403 6.961 1.00 93.69 84 LYS A O 1
ATOM 651 N N . ASP A 1 85 ? -3.660 -8.958 8.522 1.00 94.50 85 ASP A N 1
ATOM 652 C CA . ASP A 1 85 ? -4.511 -8.387 9.555 1.00 94.50 85 ASP A CA 1
ATOM 653 C C . ASP A 1 85 ? -3.894 -7.081 10.092 1.00 94.50 85 ASP A C 1
ATOM 655 O O . ASP A 1 85 ? -2.665 -6.918 10.092 1.00 94.50 85 ASP A O 1
ATOM 659 N N . THR A 1 86 ? -4.737 -6.136 10.506 1.00 96.00 86 THR A N 1
ATOM 660 C CA . THR A 1 86 ? -4.316 -4.837 11.048 1.00 96.00 86 THR A CA 1
ATOM 661 C C . THR A 1 86 ? -4.744 -4.751 12.503 1.00 96.00 86 THR A C 1
ATOM 663 O O . THR A 1 86 ? -5.921 -4.564 12.796 1.00 96.00 86 THR A O 1
ATOM 666 N N . TRP A 1 87 ? -3.787 -4.839 13.423 1.00 95.12 87 TRP A N 1
ATOM 667 C CA . TRP A 1 87 ? -4.074 -4.724 14.850 1.00 95.12 87 TRP A CA 1
ATOM 668 C C . TRP A 1 87 ? -3.876 -3.286 15.320 1.00 95.12 87 TRP A C 1
ATOM 670 O O . TRP A 1 87 ? -2.781 -2.735 15.210 1.00 95.12 87 TRP A O 1
ATOM 680 N N . VAL A 1 88 ? -4.945 -2.692 15.848 1.00 95.69 88 VAL A N 1
ATOM 681 C CA . VAL A 1 88 ? -4.906 -1.425 16.582 1.00 95.69 88 VAL A CA 1
ATOM 682 C C . VAL A 1 88 ? -4.996 -1.771 18.060 1.00 95.69 88 VAL A C 1
ATOM 684 O O . VAL A 1 88 ? -5.975 -2.369 18.498 1.00 95.69 88 VAL A O 1
ATOM 687 N N . LEU A 1 89 ? -3.937 -1.464 18.804 1.00 94.88 89 LEU A N 1
ATOM 688 C CA . LEU A 1 89 ? -3.862 -1.756 20.232 1.00 94.88 89 LEU A CA 1
ATOM 689 C C . LEU A 1 89 ? -4.514 -0.625 21.034 1.00 94.88 89 LEU A C 1
ATOM 691 O O . LEU A 1 89 ? -4.490 0.532 20.612 1.00 94.88 89 LEU A O 1
ATOM 695 N N . TYR A 1 90 ? -5.069 -0.982 22.186 1.00 88.50 90 TYR A N 1
ATOM 696 C CA . TYR A 1 90 ? -5.616 -0.062 23.176 1.00 88.50 90 TYR A CA 1
ATOM 697 C C . TYR A 1 90 ? -4.935 -0.319 24.515 1.00 88.50 90 TYR A C 1
ATOM 699 O O . TYR A 1 90 ? -4.606 -1.472 24.807 1.00 88.50 90 TYR A O 1
ATO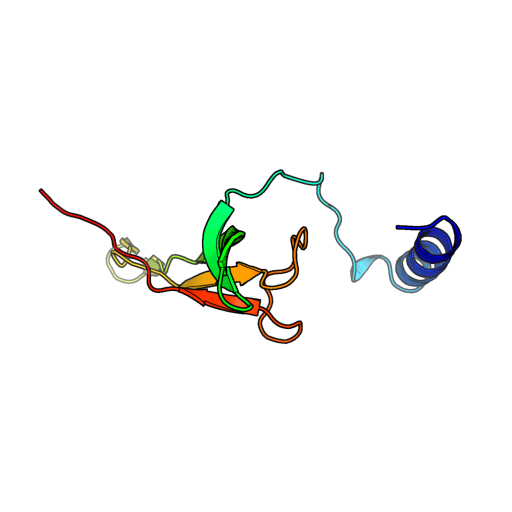M 707 N N . ASP A 1 91 ? -4.745 0.748 25.285 1.00 71.12 91 ASP A N 1
ATOM 708 C CA . ASP A 1 91 ? -4.293 0.683 26.676 1.00 71.12 91 ASP A CA 1
ATOM 709 C C . ASP A 1 91 ? -5.450 0.334 27.625 1.00 71.12 91 ASP A C 1
ATOM 711 O O . ASP A 1 91 ? -6.588 0.809 27.378 1.00 71.12 91 ASP A O 1
#

Mean predicted aligned error: 4.62 Å

pLDDT: mean 92.34, std 7.06, range [65.88, 98.44]

Sequence (91 aa):
STAEERERFRERIMANPRNYIAQPTLQLSCAPSFVEGYIEARHVDLRPFILQGQTTTIVPGGLTRVALRRGSLVVNSSQGGGSKDTWVLYD

Secondary structure (DSSP, 8-state):
--HHHHHHHHHHHHHSGGG----PPP---EEEEEETTEEEEEEEEEE--EEESSSEEE-S--EEEEE-STT-----GGGTEEEE-------

Solvent-accessible surface area (backbone atoms only — not comparable to full-atom values): 5774 Å² total; per-residue (Å²): 136,57,72,67,60,48,52,60,48,48,55,54,41,72,76,46,50,90,82,60,85,87,73,84,88,72,87,64,59,64,45,84,37,84,53,96,91,42,80,41,79,27,31,44,51,78,46,69,52,76,47,80,69,101,58,78,47,67,57,82,39,46,50,26,28,27,9,65,52,85,92,37,87,56,37,51,56,97,73,59,19,46,73,46,88,46,88,63,86,81,135